Protein AF-A0A7C3R041-F1 (afdb_monomer)

Mean predicted aligned error: 8.1 Å

Structure (mmCIF, N/CA/C/O backbone):
data_AF-A0A7C3R041-F1
#
_entry.id   AF-A0A7C3R041-F1
#
loop_
_atom_site.group_PDB
_atom_site.id
_atom_site.type_symbol
_atom_site.label_atom_id
_atom_site.label_alt_id
_atom_site.label_comp_id
_atom_site.label_asym_id
_atom_site.label_entity_id
_atom_site.label_seq_id
_atom_site.pdbx_PDB_ins_code
_atom_site.Cartn_x
_atom_site.Cartn_y
_atom_site.Cartn_z
_atom_site.occupancy
_atom_site.B_iso_or_equiv
_atom_site.auth_seq_id
_atom_site.auth_comp_id
_atom_site.auth_asym_id
_atom_site.auth_atom_id
_atom_site.pdbx_PDB_model_num
ATOM 1 N N . MET A 1 1 ? 13.155 15.705 -29.904 1.00 49.44 1 MET A N 1
ATOM 2 C CA . MET A 1 1 ? 12.641 14.969 -28.728 1.00 49.44 1 MET A CA 1
ATOM 3 C C . MET A 1 1 ? 11.224 15.452 -28.423 1.00 49.44 1 MET A C 1
ATOM 5 O O . MET A 1 1 ? 10.984 15.954 -27.337 1.00 49.44 1 MET A O 1
ATOM 9 N N . THR A 1 2 ? 10.296 15.355 -29.393 1.00 48.25 2 THR A N 1
ATOM 10 C CA . THR A 1 2 ? 8.951 15.953 -29.230 1.00 48.25 2 THR A CA 1
ATOM 11 C C . THR A 1 2 ? 7.871 15.354 -30.145 1.00 48.25 2 THR A C 1
ATOM 13 O O . THR A 1 2 ? 6.956 16.054 -30.543 1.00 48.25 2 THR A O 1
ATOM 16 N N . GLU A 1 3 ? 7.951 14.065 -30.487 1.00 47.66 3 GLU A N 1
ATOM 17 C CA . GLU A 1 3 ? 6.845 13.371 -31.195 1.00 47.66 3 GLU A CA 1
ATOM 18 C C . GLU A 1 3 ? 6.482 12.023 -30.556 1.00 47.66 3 GLU A C 1
ATOM 20 O O . GLU A 1 3 ? 5.363 11.540 -30.680 1.00 47.66 3 GLU A O 1
ATOM 25 N N . ARG A 1 4 ? 7.379 11.444 -29.748 1.00 51.41 4 ARG A N 1
ATOM 26 C CA . ARG A 1 4 ? 7.187 10.122 -29.133 1.00 51.41 4 ARG A CA 1
ATOM 27 C C . ARG A 1 4 ? 6.258 10.093 -27.913 1.00 51.41 4 ARG A C 1
ATOM 29 O O . ARG A 1 4 ? 6.086 9.035 -27.326 1.00 51.41 4 ARG A O 1
ATOM 36 N N . LEU A 1 5 ? 5.704 11.240 -27.516 1.00 51.84 5 LEU A N 1
ATOM 37 C CA . LEU A 1 5 ? 4.859 11.368 -26.322 1.00 51.84 5 LEU A CA 1
ATOM 38 C C . LEU A 1 5 ? 3.389 11.682 -26.640 1.00 51.84 5 LEU A C 1
ATOM 40 O O . LEU A 1 5 ? 2.560 11.587 -25.746 1.00 51.84 5 LEU A O 1
ATOM 44 N N . GLN A 1 6 ? 3.044 12.013 -27.892 1.00 52.00 6 GLN A N 1
ATOM 45 C CA . GLN A 1 6 ? 1.655 12.321 -28.273 1.00 52.00 6 GLN A CA 1
ATOM 46 C C . GLN A 1 6 ? 0.791 11.067 -28.490 1.00 52.00 6 GLN A C 1
ATOM 48 O O . GLN A 1 6 ? -0.425 11.158 -28.391 1.00 52.00 6 GLN A O 1
ATOM 53 N N . HIS A 1 7 ? 1.399 9.897 -28.721 1.00 43.56 7 HIS A N 1
ATOM 54 C CA . HIS A 1 7 ? 0.660 8.638 -28.877 1.00 43.56 7 HIS A CA 1
ATOM 55 C C . HIS A 1 7 ? 0.217 7.995 -27.557 1.00 43.56 7 HIS A C 1
ATOM 57 O O . HIS A 1 7 ? -0.767 7.273 -27.573 1.00 43.56 7 HIS A O 1
ATOM 63 N N . LEU A 1 8 ? 0.865 8.319 -26.430 1.00 46.62 8 LEU A N 1
ATOM 64 C CA . LEU A 1 8 ? 0.620 7.705 -25.112 1.00 46.62 8 LEU A CA 1
ATOM 65 C C . LEU A 1 8 ? -0.723 8.098 -24.451 1.00 46.62 8 LEU A C 1
ATOM 67 O O . LEU A 1 8 ? -0.960 7.763 -23.293 1.00 46.62 8 LEU A O 1
ATOM 71 N N . PHE A 1 9 ? -1.583 8.855 -25.142 1.00 47.88 9 PHE A N 1
ATOM 72 C CA . PHE A 1 9 ? -2.870 9.336 -24.623 1.00 47.88 9 PHE A CA 1
ATOM 73 C C . PHE A 1 9 ? -4.018 9.194 -25.642 1.00 47.88 9 PHE A C 1
ATOM 75 O O . PHE A 1 9 ? -4.935 10.015 -25.661 1.00 47.88 9 PHE A O 1
ATOM 82 N N . ASN A 1 10 ? -3.990 8.160 -26.492 1.00 52.41 10 ASN A N 1
ATOM 83 C CA . ASN A 1 10 ? -5.130 7.800 -27.345 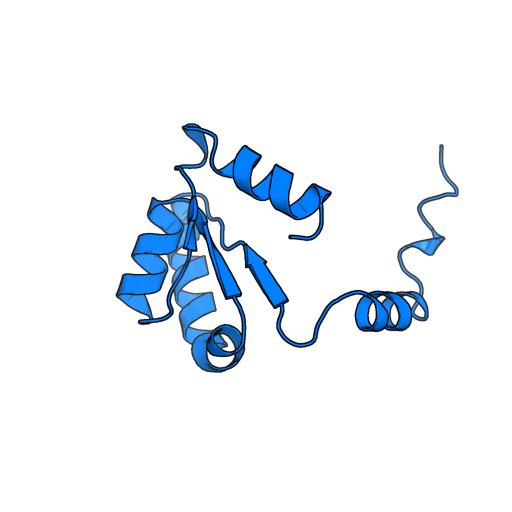1.00 52.41 10 ASN A CA 1
ATOM 84 C C . ASN A 1 10 ? -6.005 6.718 -26.691 1.00 52.41 10 ASN A C 1
ATOM 86 O O . ASN A 1 10 ? -5.521 5.837 -25.991 1.00 52.41 10 ASN A O 1
ATOM 90 N N . SER A 1 11 ? -7.313 6.735 -26.966 1.00 55.59 11 SER A N 1
ATOM 91 C CA . SER A 1 11 ? -8.291 5.781 -26.414 1.00 55.59 11 SER A CA 1
ATOM 92 C C . SER A 1 11 ? -8.069 4.314 -26.819 1.00 55.59 11 SER A C 1
ATOM 94 O O . SER A 1 11 ? -8.675 3.429 -26.220 1.00 55.59 11 SER A O 1
ATOM 96 N N . GLU A 1 12 ? -7.217 4.044 -27.813 1.00 55.06 12 GLU A N 1
ATOM 97 C CA . GLU A 1 12 ? -6.804 2.688 -28.205 1.00 55.06 12 GLU A CA 1
ATOM 98 C C . GLU A 1 12 ? -5.760 2.076 -27.241 1.00 55.06 12 GLU A C 1
ATOM 100 O O . GLU A 1 12 ? -5.765 0.859 -27.065 1.00 55.06 12 GLU A O 1
ATOM 105 N N . ASP A 1 13 ? -4.961 2.891 -26.531 1.00 53.81 13 ASP A N 1
ATOM 106 C CA . ASP A 1 13 ? -3.928 2.427 -25.577 1.00 53.81 13 ASP A CA 1
ATOM 107 C C . ASP A 1 13 ? -4.521 1.785 -24.314 1.00 53.81 13 ASP A C 1
ATOM 109 O O . ASP A 1 13 ? -3.945 0.854 -23.747 1.00 53.81 13 ASP A O 1
ATOM 113 N N . ASN A 1 14 ? -5.707 2.227 -23.876 1.00 53.25 14 ASN A N 1
ATOM 114 C CA . ASN A 1 14 ? -6.389 1.615 -22.726 1.00 53.25 14 ASN A CA 1
ATOM 115 C C . ASN A 1 14 ? -6.657 0.118 -22.960 1.00 53.25 14 ASN A C 1
ATOM 117 O O . ASN A 1 14 ? -6.567 -0.681 -22.032 1.00 53.25 14 ASN A O 1
ATOM 121 N N . ASN A 1 15 ? -6.921 -0.266 -24.212 1.00 56.16 15 ASN A N 1
ATOM 122 C CA . ASN A 1 15 ? -7.171 -1.651 -24.609 1.00 56.16 15 ASN A CA 1
ATOM 123 C C . ASN A 1 15 ? -5.875 -2.489 -24.650 1.00 56.16 15 ASN A C 1
ATOM 125 O O . ASN A 1 15 ? -5.914 -3.713 -24.533 1.00 56.16 15 ASN A O 1
ATOM 129 N N . GLU A 1 16 ? -4.713 -1.848 -24.808 1.00 59.81 16 GLU A N 1
ATOM 130 C CA . GLU A 1 16 ? -3.409 -2.512 -24.763 1.00 59.81 16 GLU A CA 1
ATOM 131 C C . GLU A 1 16 ? -2.932 -2.707 -23.314 1.00 59.81 16 GLU A C 1
ATOM 133 O O . GLU A 1 16 ? -2.491 -3.797 -22.956 1.00 59.81 16 GLU A O 1
ATOM 138 N N . LEU A 1 17 ? -3.126 -1.720 -22.431 1.00 57.34 17 LEU A N 1
ATOM 139 C CA . LEU A 1 17 ? -2.823 -1.854 -20.998 1.00 57.34 17 LEU A CA 1
ATOM 140 C C . LEU A 1 17 ? -3.685 -2.921 -20.307 1.00 57.34 17 LEU A C 1
ATOM 142 O O . LEU A 1 17 ? -3.170 -3.694 -19.492 1.00 57.34 17 LEU A O 1
ATOM 146 N N . GLU A 1 18 ? -4.968 -3.020 -20.669 1.00 57.00 18 GLU A N 1
ATOM 147 C CA . GLU A 1 18 ? -5.846 -4.104 -20.207 1.00 57.00 18 GLU A CA 1
ATOM 148 C C . GLU A 1 18 ? -5.375 -5.490 -20.676 1.00 57.00 18 GLU A C 1
ATOM 150 O O . GLU A 1 18 ? -5.584 -6.477 -19.973 1.00 57.00 18 GLU A O 1
ATOM 155 N N . ARG A 1 19 ? -4.684 -5.581 -21.822 1.00 62.31 19 ARG A N 1
ATOM 156 C CA . ARG A 1 19 ? -4.119 -6.842 -22.331 1.00 62.31 19 ARG A CA 1
ATOM 157 C C . ARG A 1 19 ? -2.808 -7.250 -21.659 1.00 62.31 19 ARG A C 1
ATOM 159 O O . ARG A 1 19 ? -2.458 -8.426 -21.724 1.00 62.31 19 ARG A O 1
ATOM 166 N N . ILE A 1 20 ? -2.084 -6.316 -21.038 1.00 75.56 20 ILE A N 1
ATOM 167 C CA . ILE A 1 20 ? -0.744 -6.564 -20.473 1.00 75.56 20 ILE A CA 1
ATOM 168 C C . ILE A 1 20 ? -0.788 -6.790 -18.952 1.00 75.56 20 ILE A C 1
ATOM 170 O O . ILE A 1 20 ? 0.070 -7.496 -18.422 1.00 75.56 20 ILE A O 1
ATOM 174 N N . LEU A 1 21 ? -1.769 -6.228 -18.235 1.00 83.50 21 LEU A N 1
ATOM 175 C CA . LEU A 1 21 ? -1.830 -6.321 -16.772 1.00 83.50 21 LEU A CA 1
ATOM 176 C C . LEU A 1 21 ? -2.855 -7.360 -16.277 1.00 83.50 21 LEU A C 1
ATOM 178 O O . LEU A 1 21 ? -4.045 -7.216 -16.559 1.00 83.50 21 LEU A O 1
ATOM 182 N N . PRO A 1 22 ? -2.463 -8.319 -15.418 1.00 87.94 22 PRO A N 1
ATOM 183 C CA . PRO A 1 22 ? -3.349 -9.383 -14.929 1.00 87.94 22 PRO A CA 1
ATOM 184 C C . PRO A 1 22 ? -4.545 -8.846 -14.131 1.00 87.94 22 PRO A C 1
ATOM 186 O O . PRO A 1 22 ? -4.429 -7.832 -13.453 1.00 87.94 22 PRO A O 1
ATOM 189 N N . ASN A 1 23 ? -5.696 -9.529 -14.150 1.00 91.00 23 ASN A N 1
ATOM 190 C CA . ASN A 1 23 ? -6.901 -9.097 -13.413 1.00 91.00 23 ASN A CA 1
ATOM 191 C C . ASN A 1 23 ? -6.638 -8.831 -11.919 1.00 91.00 23 ASN A C 1
ATOM 193 O O . ASN A 1 23 ? -7.136 -7.849 -11.373 1.00 91.00 23 ASN A O 1
ATOM 197 N N . ARG A 1 24 ? -5.807 -9.665 -11.285 1.00 95.19 24 ARG A N 1
ATOM 198 C CA . A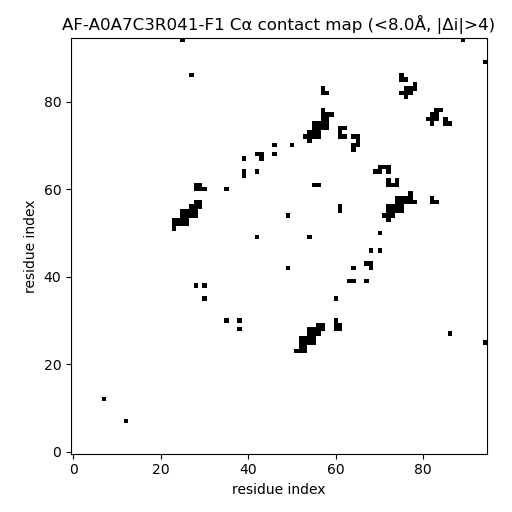RG A 1 24 ? -5.250 -9.422 -9.950 1.00 95.19 24 ARG A CA 1
ATOM 199 C C . ARG A 1 24 ? -3.962 -8.617 -10.091 1.00 95.19 24 ARG A C 1
ATOM 201 O O . ARG A 1 24 ? -3.000 -9.113 -10.666 1.00 95.19 24 ARG A O 1
ATOM 208 N N . LYS A 1 25 ? -3.964 -7.379 -9.602 1.00 95.56 25 LYS A N 1
ATOM 209 C CA . LYS A 1 25 ? -2.834 -6.449 -9.705 1.00 95.56 25 LYS A CA 1
ATOM 210 C C . LYS A 1 25 ? -1.960 -6.525 -8.448 1.00 95.56 25 LYS A C 1
ATOM 212 O O . LYS A 1 25 ? -2.478 -6.819 -7.371 1.00 95.56 25 LYS A O 1
ATOM 217 N N . ARG A 1 26 ? -0.676 -6.181 -8.585 1.00 96.50 26 ARG A N 1
ATOM 218 C CA . ARG A 1 26 ? 0.215 -5.849 -7.463 1.00 96.50 26 ARG A CA 1
ATOM 219 C C . ARG A 1 26 ? 0.279 -4.327 -7.330 1.00 96.50 26 ARG A C 1
ATOM 221 O O . ARG A 1 26 ? 0.556 -3.637 -8.309 1.00 96.50 26 ARG A O 1
ATOM 228 N N . ILE A 1 27 ? -0.074 -3.791 -6.164 1.00 97.94 27 ILE A N 1
ATOM 229 C CA . ILE A 1 27 ? -0.328 -2.360 -5.953 1.00 97.94 27 ILE A CA 1
ATOM 230 C C . ILE A 1 27 ? 0.575 -1.842 -4.836 1.00 97.94 27 ILE A C 1
ATOM 232 O O . ILE A 1 27 ? 0.412 -2.214 -3.674 1.00 97.94 27 ILE A O 1
ATOM 236 N N . ALA A 1 28 ? 1.492 -0.940 -5.184 1.00 98.00 28 ALA A N 1
ATOM 237 C CA . ALA A 1 28 ? 2.340 -0.255 -4.217 1.00 98.00 28 ALA A CA 1
ATOM 238 C C . ALA A 1 28 ? 1.615 0.933 -3.557 1.00 98.00 28 ALA A C 1
ATOM 240 O O . ALA A 1 28 ? 1.164 1.860 -4.228 1.00 98.00 28 ALA A O 1
ATOM 241 N N . LEU A 1 29 ? 1.541 0.919 -2.226 1.00 98.38 29 LEU A N 1
ATOM 242 C CA . LEU A 1 29 ? 0.928 1.930 -1.369 1.00 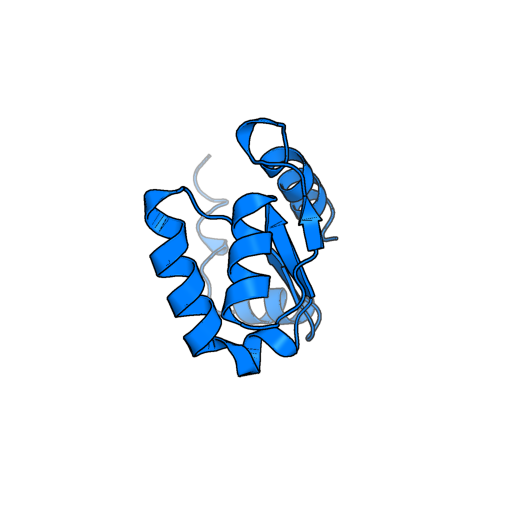98.38 29 LEU A CA 1
ATOM 243 C C . LEU A 1 29 ? 2.029 2.647 -0.574 1.00 98.38 29 LEU A C 1
ATOM 245 O O . LEU A 1 29 ? 2.567 2.126 0.404 1.00 98.38 29 LEU A O 1
ATOM 249 N N . ILE A 1 30 ? 2.377 3.861 -1.006 1.00 97.31 30 ILE A N 1
ATOM 250 C CA . ILE A 1 30 ? 3.459 4.669 -0.425 1.00 97.31 30 ILE A CA 1
ATOM 251 C C . ILE A 1 30 ? 2.913 6.053 -0.074 1.00 97.31 30 ILE A C 1
ATOM 253 O O . ILE A 1 30 ? 2.262 6.697 -0.895 1.00 97.31 30 ILE A O 1
ATOM 257 N N . ALA A 1 31 ? 3.198 6.537 1.137 1.00 97.50 31 ALA A N 1
ATOM 258 C CA . ALA A 1 31 ? 2.853 7.895 1.543 1.00 97.50 31 ALA A CA 1
ATOM 259 C C . ALA A 1 31 ? 3.930 8.538 2.425 1.00 97.50 31 ALA A C 1
ATOM 261 O O . ALA A 1 31 ? 4.427 7.944 3.388 1.00 97.50 31 ALA A O 1
ATOM 262 N N . HIS A 1 32 ? 4.212 9.816 2.165 1.00 96.31 32 HIS A N 1
ATOM 263 C CA . HIS A 1 32 ? 4.889 10.681 3.133 1.00 96.31 32 HIS A CA 1
ATOM 264 C C . HIS A 1 32 ? 4.038 10.841 4.401 1.00 96.31 32 HIS A C 1
ATOM 266 O O . HIS A 1 32 ? 2.823 10.660 4.365 1.00 96.31 32 HIS A O 1
ATOM 272 N N . ASP A 1 33 ? 4.658 11.196 5.526 1.00 94.56 33 ASP A N 1
ATOM 273 C CA . ASP A 1 33 ? 4.005 11.185 6.848 1.00 94.56 33 ASP A CA 1
ATOM 274 C C . ASP A 1 33 ? 2.702 11.984 6.899 1.00 94.56 33 ASP A C 1
ATOM 276 O O . ASP A 1 33 ? 1.682 11.483 7.370 1.00 94.56 33 ASP A O 1
ATOM 280 N N . TYR A 1 34 ? 2.695 13.178 6.308 1.00 97.06 34 TYR A N 1
ATOM 281 C CA . TYR A 1 34 ? 1.513 14.039 6.245 1.00 97.06 34 TYR A CA 1
ATOM 282 C C . TYR A 1 34 ? 0.388 13.490 5.344 1.00 97.06 34 TYR A C 1
ATOM 284 O O . TYR A 1 34 ? -0.725 14.005 5.389 1.00 97.06 34 TYR A O 1
ATOM 292 N N . LYS A 1 35 ? 0.657 12.451 4.538 1.00 98.00 35 LYS A N 1
ATOM 293 C CA . LYS A 1 35 ? -0.303 11.774 3.647 1.00 98.00 35 LYS A CA 1
ATOM 294 C C . LYS A 1 35 ? -0.728 10.392 4.106 1.00 98.00 35 LYS A C 1
ATOM 296 O O . LYS A 1 35 ? -1.682 9.857 3.551 1.00 98.00 35 LYS A O 1
ATOM 301 N N . LYS A 1 36 ? -0.087 9.821 5.127 1.00 97.81 36 LYS A N 1
ATOM 302 C CA . LYS A 1 36 ? -0.437 8.481 5.619 1.00 97.81 36 LYS A CA 1
ATOM 303 C C . LYS A 1 36 ? -1.898 8.404 6.053 1.00 97.81 36 LYS A C 1
ATOM 305 O O . LYS A 1 36 ? -2.582 7.457 5.691 1.00 97.81 36 LYS A O 1
ATOM 310 N N . LYS A 1 37 ? -2.402 9.430 6.745 1.00 97.81 37 LYS A N 1
ATOM 311 C CA . LYS A 1 37 ? -3.812 9.486 7.155 1.00 97.81 37 LYS A CA 1
ATOM 312 C C . LYS A 1 37 ? -4.762 9.481 5.952 1.00 97.81 37 LYS A C 1
ATOM 314 O O . LYS A 1 37 ? -5.693 8.685 5.934 1.00 97.81 37 LYS A O 1
ATOM 319 N N . ASP A 1 38 ? -4.495 10.319 4.951 1.00 98.56 38 ASP A N 1
ATOM 320 C CA . ASP A 1 38 ? -5.301 10.390 3.724 1.00 98.56 38 ASP A CA 1
ATOM 321 C C . ASP A 1 38 ? -5.300 9.038 2.989 1.00 98.56 38 ASP A C 1
ATOM 323 O O . ASP A 1 38 ? -6.352 8.548 2.578 1.00 98.56 38 ASP A O 1
ATOM 327 N N . LEU A 1 39 ? -4.126 8.405 2.871 1.00 98.69 39 LEU A N 1
ATOM 328 C CA . LEU A 1 39 ? -3.980 7.104 2.224 1.00 98.69 39 LEU A CA 1
ATOM 329 C C . LEU A 1 39 ? -4.737 6.005 2.979 1.00 98.69 39 LEU A C 1
ATOM 331 O O . LEU A 1 39 ? -5.434 5.216 2.353 1.00 98.69 39 LEU A O 1
ATOM 335 N N . ILE A 1 40 ? -4.651 5.966 4.309 1.00 98.62 40 ILE A N 1
ATOM 336 C CA . ILE A 1 40 ? -5.369 4.977 5.127 1.00 98.62 40 ILE A CA 1
ATOM 337 C C . ILE A 1 40 ? -6.884 5.115 4.944 1.00 98.62 40 ILE A C 1
ATOM 339 O O . ILE A 1 40 ? -7.567 4.108 4.762 1.00 98.62 40 ILE A O 1
ATOM 343 N N . GLU A 1 41 ? -7.421 6.338 4.953 1.00 98.69 41 GLU A N 1
ATOM 344 C CA . GLU A 1 41 ? -8.855 6.558 4.723 1.00 98.69 41 GLU A CA 1
ATOM 345 C C . GLU A 1 41 ? -9.273 6.160 3.301 1.00 98.69 41 GLU A C 1
ATOM 347 O O . GLU A 1 41 ? -10.323 5.540 3.114 1.00 98.69 41 GLU A O 1
ATOM 352 N N . TRP A 1 42 ? -8.423 6.412 2.303 1.00 98.75 42 TRP A N 1
ATOM 353 C CA . TRP A 1 42 ? -8.654 5.935 0.942 1.00 98.75 42 TRP A CA 1
ATOM 354 C C . TRP A 1 42 ? -8.652 4.401 0.855 1.00 98.75 42 TRP A C 1
ATOM 356 O O . TRP A 1 42 ? -9.536 3.825 0.222 1.00 98.75 42 TRP A O 1
ATOM 366 N N . VAL A 1 43 ? -7.721 3.716 1.527 1.00 98.75 43 VAL A N 1
ATOM 367 C CA . VAL A 1 43 ? -7.684 2.244 1.546 1.00 98.75 43 VAL A CA 1
ATOM 368 C C . VAL A 1 43 ? -8.907 1.675 2.263 1.00 98.75 43 VAL A C 1
ATOM 370 O O . VAL A 1 43 ? -9.501 0.720 1.771 1.00 98.75 43 VAL A O 1
ATOM 373 N N . LYS A 1 44 ? -9.339 2.273 3.382 1.00 98.56 44 LYS A N 1
ATOM 374 C CA . LYS A 1 44 ? -10.577 1.873 4.073 1.00 98.56 44 LYS A CA 1
ATOM 375 C C . LYS A 1 44 ? -11.791 1.973 3.160 1.00 98.56 44 LYS A C 1
ATOM 377 O O . LYS A 1 44 ? -12.581 1.036 3.100 1.00 98.56 44 LYS A O 1
ATOM 382 N N . PHE A 1 45 ? -11.923 3.088 2.445 1.00 98.62 45 PHE A N 1
ATOM 383 C CA . PHE A 1 45 ? -13.030 3.301 1.517 1.00 98.62 45 PHE A CA 1
ATOM 384 C C . PHE A 1 45 ? -13.038 2.262 0.386 1.00 98.62 45 PHE A C 1
ATOM 386 O O . PHE A 1 45 ? -14.089 1.733 0.041 1.00 98.62 45 PHE A O 1
ATOM 393 N N . ASN A 1 46 ? -11.864 1.916 -0.149 1.00 98.62 46 ASN A N 1
ATOM 394 C CA . ASN A 1 46 ? -11.717 0.972 -1.262 1.00 98.62 46 ASN A CA 1
ATOM 395 C C . ASN A 1 46 ? -11.444 -0.473 -0.815 1.00 98.62 46 ASN A C 1
ATOM 397 O O . ASN A 1 46 ? -11.057 -1.307 -1.637 1.00 98.62 46 ASN A O 1
ATOM 401 N N . ARG A 1 47 ? -11.626 -0.791 0.473 1.00 98.19 47 ARG A N 1
ATOM 402 C CA . ARG A 1 47 ? -11.174 -2.051 1.080 1.00 98.19 47 ARG A CA 1
ATOM 403 C C . ARG A 1 47 ? -11.652 -3.285 0.318 1.00 98.19 47 ARG A C 1
ATOM 405 O O . ARG A 1 47 ? -10.879 -4.216 0.112 1.00 98.19 47 ARG A O 1
ATOM 412 N N . ASP A 1 48 ? -12.918 -3.295 -0.092 1.00 98.06 48 ASP A N 1
ATOM 413 C CA . ASP A 1 48 ? -13.516 -4.440 -0.780 1.00 98.06 48 ASP A CA 1
ATOM 414 C C . ASP A 1 48 ? -12.981 -4.667 -2.191 1.00 98.06 48 ASP A C 1
ATOM 416 O O . ASP A 1 48 ? -13.020 -5.796 -2.662 1.00 98.06 48 ASP A O 1
ATOM 420 N N . VAL A 1 49 ? -12.459 -3.630 -2.842 1.00 98.25 49 VAL A N 1
ATOM 421 C CA . VAL A 1 49 ? -11.779 -3.764 -4.135 1.00 98.25 49 VAL A CA 1
ATOM 422 C C . VAL A 1 49 ? -10.326 -4.177 -3.909 1.00 98.25 49 VAL A C 1
ATOM 424 O O . VAL A 1 49 ? -9.823 -5.091 -4.552 1.00 98.25 49 VAL A O 1
ATOM 427 N N . LEU A 1 50 ? -9.655 -3.543 -2.946 1.00 98.50 50 LEU A N 1
ATOM 428 C CA . LEU A 1 50 ? -8.234 -3.764 -2.680 1.00 98.50 50 LEU A CA 1
ATOM 429 C C . LEU A 1 50 ? -7.923 -5.160 -2.126 1.00 98.50 50 LEU A C 1
ATOM 431 O O . LEU A 1 50 ? -6.826 -5.657 -2.359 1.00 98.50 50 LEU A O 1
ATOM 435 N N . LYS A 1 51 ? -8.869 -5.821 -1.445 1.00 98.06 51 LYS A N 1
ATOM 436 C CA . LYS A 1 51 ? -8.682 -7.199 -0.946 1.00 98.06 51 LYS A CA 1
ATOM 437 C C . LYS A 1 51 ? -8.506 -8.245 -2.057 1.00 98.06 51 LYS A C 1
ATOM 439 O O . LYS A 1 51 ? -8.035 -9.341 -1.776 1.00 98.06 51 LYS A O 1
ATOM 444 N N . GLU A 1 52 ? -8.891 -7.921 -3.292 1.00 98.19 52 GLU A N 1
ATOM 445 C CA . GLU A 1 52 ? -8.766 -8.799 -4.464 1.00 98.19 52 GLU A CA 1
ATOM 446 C C . GLU A 1 52 ? -7.401 -8.643 -5.172 1.00 98.19 52 GLU A C 1
ATOM 448 O O . GLU A 1 52 ? -7.176 -9.184 -6.260 1.00 98.19 52 GLU A O 1
ATOM 453 N N . HIS A 1 53 ? -6.487 -7.866 -4.586 1.00 98.38 53 HIS A N 1
ATOM 454 C CA . HIS A 1 53 ? -5.191 -7.493 -5.146 1.00 98.38 53 HIS A CA 1
ATOM 455 C C . HIS A 1 53 ? -4.054 -7.746 -4.154 1.00 98.38 53 HIS A C 1
ATOM 457 O O . HIS A 1 53 ? -4.268 -7.860 -2.949 1.00 98.38 53 HIS A O 1
ATOM 463 N N . ASP A 1 54 ? -2.832 -7.835 -4.674 1.00 98.19 54 ASP A N 1
ATOM 46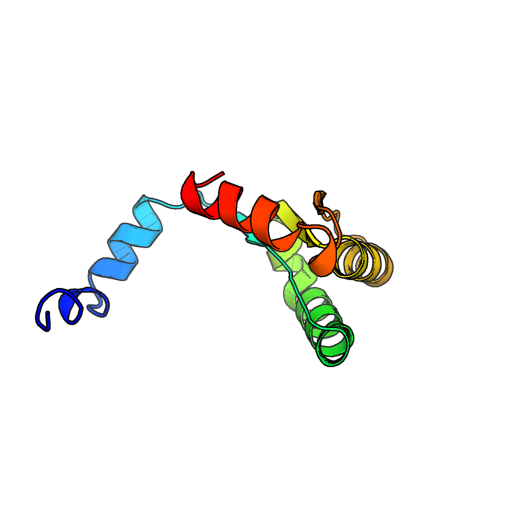4 C CA . ASP A 1 54 ? -1.629 -7.959 -3.855 1.00 98.19 54 ASP A CA 1
ATOM 465 C C . ASP A 1 54 ? -1.144 -6.564 -3.479 1.00 98.19 54 ASP A C 1
ATOM 467 O O . ASP A 1 54 ? -0.770 -5.772 -4.342 1.00 98.19 54 ASP A O 1
ATOM 471 N N . LEU A 1 55 ? -1.189 -6.233 -2.193 1.00 98.69 55 LEU A N 1
ATOM 472 C CA . LEU A 1 55 ? -0.787 -4.918 -1.709 1.00 98.69 55 LEU A CA 1
ATOM 473 C C . LEU A 1 55 ? 0.653 -4.973 -1.219 1.00 98.69 55 LEU A C 1
ATOM 475 O O . LEU A 1 55 ? 1.017 -5.856 -0.444 1.00 98.69 55 LEU A O 1
ATOM 479 N N . VAL A 1 56 ? 1.451 -3.992 -1.628 1.00 98.50 56 VAL A N 1
ATOM 480 C CA . VAL A 1 56 ? 2.814 -3.801 -1.132 1.00 98.50 56 VAL A CA 1
ATOM 481 C C . VAL A 1 56 ? 2.999 -2.371 -0.644 1.00 98.50 56 VAL A C 1
ATOM 483 O O . VAL A 1 56 ? 2.303 -1.466 -1.095 1.00 98.50 56 VAL A O 1
ATOM 486 N N . GLY A 1 57 ? 3.923 -2.118 0.274 1.00 98.00 57 GLY A N 1
ATOM 487 C CA . GLY A 1 57 ? 4.170 -0.766 0.773 1.00 98.00 57 GLY A CA 1
ATOM 488 C C . GLY A 1 57 ? 5.472 -0.644 1.548 1.00 98.00 57 GLY A C 1
ATOM 489 O O . GLY A 1 57 ? 6.092 -1.637 1.918 1.00 98.00 57 GLY A O 1
ATOM 490 N N . TH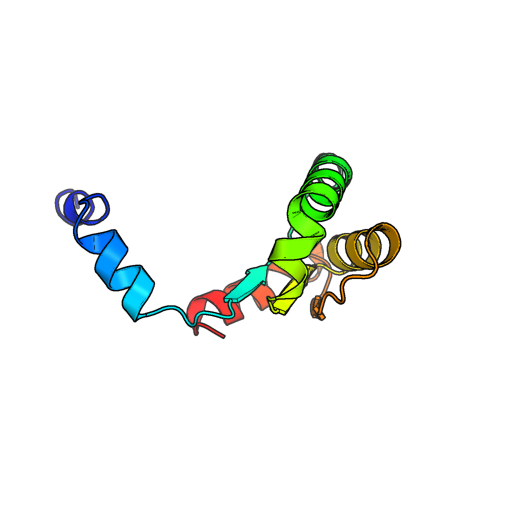R A 1 58 ? 5.902 0.587 1.811 1.00 97.69 58 THR A N 1
ATOM 491 C CA . THR A 1 58 ? 7.053 0.827 2.695 1.00 97.69 58 THR A CA 1
ATOM 492 C C . THR A 1 58 ? 6.668 0.602 4.152 1.00 97.69 58 THR A C 1
ATOM 494 O O . THR A 1 58 ? 5.526 0.864 4.535 1.00 97.69 58 THR A O 1
ATOM 497 N N . GLU A 1 59 ? 7.627 0.147 4.960 1.00 96.81 59 GLU A N 1
ATOM 498 C CA . GLU A 1 59 ? 7.459 -0.338 6.338 1.00 96.81 59 GLU A CA 1
ATOM 499 C C . GLU A 1 59 ? 6.328 0.341 7.133 1.00 96.81 59 GLU A C 1
ATOM 501 O O . GLU A 1 59 ? 5.308 -0.285 7.431 1.00 96.81 59 GLU A O 1
ATOM 506 N N . THR A 1 60 ? 6.460 1.638 7.430 1.00 97.38 60 THR A N 1
ATOM 507 C CA . THR A 1 60 ? 5.481 2.370 8.249 1.00 97.38 60 THR A CA 1
ATOM 508 C C . THR A 1 60 ? 4.123 2.516 7.561 1.00 97.38 60 THR A C 1
ATOM 510 O O . THR A 1 60 ? 3.092 2.462 8.222 1.00 97.38 60 THR A O 1
ATOM 513 N N . THR A 1 61 ? 4.101 2.718 6.242 1.00 98.06 61 THR A N 1
ATOM 514 C CA . THR A 1 61 ? 2.848 2.871 5.486 1.00 98.06 61 THR A CA 1
ATOM 515 C C . THR A 1 61 ? 2.066 1.562 5.482 1.00 98.06 61 THR A C 1
ATOM 517 O O . THR A 1 61 ? 0.880 1.567 5.803 1.00 98.06 61 THR A O 1
ATOM 520 N N . GLY A 1 62 ? 2.740 0.448 5.179 1.00 98.06 62 GLY A N 1
ATOM 521 C CA . GLY A 1 62 ? 2.134 -0.879 5.176 1.00 98.06 62 GLY A CA 1
ATOM 522 C C . GLY A 1 62 ? 1.596 -1.252 6.553 1.00 98.06 62 GLY A C 1
ATOM 523 O O . GLY A 1 62 ? 0.418 -1.566 6.665 1.00 98.06 62 GLY A O 1
ATOM 524 N N . CYS A 1 63 ? 2.404 -1.097 7.609 1.00 98.31 63 CYS A N 1
ATOM 525 C CA . CYS A 1 63 ? 1.996 -1.411 8.983 1.00 98.31 63 CYS A CA 1
ATOM 526 C C . CYS A 1 63 ? 0.697 -0.695 9.387 1.00 98.31 63 CYS A C 1
ATOM 528 O O . CYS A 1 63 ? -0.245 -1.329 9.855 1.00 98.31 63 CYS A O 1
ATOM 530 N N . LEU A 1 64 ? 0.607 0.616 9.136 1.00 98.44 64 LEU A N 1
ATOM 531 C CA . LEU A 1 64 ? -0.583 1.398 9.483 1.00 98.44 64 LEU A CA 1
ATOM 532 C C . LEU A 1 64 ? -1.821 0.999 8.668 1.00 98.44 64 LEU A C 1
ATOM 534 O O . LEU A 1 64 ? -2.942 1.078 9.171 1.00 98.44 64 LEU A O 1
ATOM 538 N N . ILE A 1 65 ? -1.641 0.590 7.409 1.00 98.62 65 ILE A N 1
ATOM 539 C CA . ILE A 1 65 ? -2.739 0.094 6.574 1.00 98.62 65 ILE A CA 1
ATOM 540 C C . ILE A 1 65 ? -3.246 -1.251 7.104 1.00 98.62 65 ILE A C 1
ATOM 542 O O . ILE A 1 65 ? -4.462 -1.416 7.247 1.00 98.62 65 ILE A O 1
ATOM 546 N N . GLU A 1 66 ? -2.346 -2.185 7.426 1.00 98.44 66 GLU A N 1
ATOM 547 C CA . GLU A 1 66 ? -2.708 -3.492 7.989 1.00 98.44 66 GLU A CA 1
ATOM 548 C C . GLU A 1 66 ? -3.480 -3.321 9.303 1.00 98.44 66 GLU A C 1
ATOM 550 O O . GLU A 1 66 ? -4.582 -3.853 9.448 1.00 98.44 66 GLU A O 1
ATOM 555 N N . GLU A 1 67 ? -2.962 -2.503 10.224 1.00 98.31 67 GLU A N 1
ATOM 556 C CA . GLU A 1 67 ? -3.601 -2.207 11.513 1.00 98.31 67 GLU A CA 1
ATOM 557 C C . GLU A 1 67 ? -5.001 -1.600 11.353 1.00 98.31 67 GLU A C 1
ATOM 559 O O . GLU A 1 67 ? -5.927 -1.945 12.087 1.00 98.31 67 GLU A O 1
ATOM 564 N N . ALA A 1 68 ? -5.174 -0.693 10.390 1.00 98.12 68 ALA A N 1
ATOM 565 C CA . ALA A 1 68 ? -6.414 0.054 10.230 1.00 98.12 68 ALA A CA 1
ATOM 566 C C . ALA A 1 68 ? -7.494 -0.680 9.419 1.00 98.12 68 ALA A C 1
ATOM 568 O O . ALA A 1 68 ? -8.665 -0.295 9.490 1.00 98.12 68 ALA A O 1
ATOM 569 N N . THR A 1 69 ? -7.122 -1.675 8.607 1.00 97.88 69 THR A N 1
ATOM 570 C CA . THR A 1 69 ? -8.029 -2.285 7.611 1.00 97.88 69 THR A CA 1
ATOM 571 C C . THR A 1 69 ? -8.092 -3.810 7.661 1.00 97.88 69 THR A C 1
ATOM 573 O O . THR A 1 69 ? -9.041 -4.404 7.131 1.00 97.88 69 THR A O 1
ATOM 576 N N . GLY A 1 70 ? -7.099 -4.450 8.284 1.00 98.06 70 GLY A N 1
ATOM 577 C CA . GLY A 1 70 ? -6.916 -5.899 8.286 1.00 98.06 70 GLY A CA 1
ATOM 578 C C . GLY A 1 70 ? -6.557 -6.488 6.919 1.00 98.06 70 GLY A C 1
ATOM 579 O O . GLY A 1 70 ? -6.603 -7.706 6.768 1.00 98.06 70 GLY A O 1
ATOM 580 N N . LEU A 1 71 ? -6.265 -5.660 5.909 1.00 98.44 71 LEU A N 1
ATOM 581 C CA . LEU A 1 71 ? -5.708 -6.128 4.641 1.00 98.44 71 LEU A CA 1
ATOM 582 C C . LEU A 1 71 ? -4.228 -6.434 4.841 1.00 98.44 71 LEU A C 1
ATOM 584 O O . LEU A 1 71 ? -3.538 -5.630 5.453 1.00 98.44 71 LEU A O 1
ATOM 588 N N . PHE A 1 72 ? -3.753 -7.564 4.320 1.00 98.38 72 PHE A N 1
ATOM 589 C CA . PHE A 1 72 ? -2.325 -7.877 4.310 1.00 98.38 72 PHE A CA 1
ATOM 590 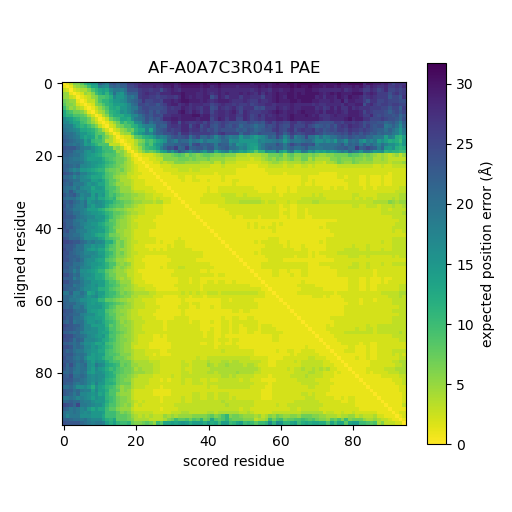C C . PHE A 1 72 ? -1.588 -6.948 3.341 1.00 98.38 72 PHE A C 1
ATOM 592 O O . PHE A 1 72 ? -2.062 -6.728 2.224 1.00 98.38 72 PHE A O 1
ATOM 599 N N . VAL A 1 73 ? -0.433 -6.430 3.761 1.00 98.44 73 VAL A N 1
ATOM 600 C CA . VAL A 1 73 ? 0.443 -5.610 2.919 1.00 98.44 73 VAL A CA 1
ATOM 601 C C . VAL A 1 73 ? 1.863 -6.147 3.033 1.00 98.44 73 VAL A C 1
ATOM 603 O O . VAL A 1 73 ? 2.452 -6.121 4.110 1.00 98.44 73 VAL A O 1
ATOM 606 N N . GLU A 1 74 ? 2.452 -6.597 1.926 1.00 98.31 74 GLU A N 1
ATOM 607 C CA . GLU A 1 74 ? 3.871 -6.952 1.912 1.00 98.31 74 GLU A CA 1
ATOM 608 C C . GLU A 1 74 ? 4.715 -5.691 2.140 1.00 98.31 74 GLU A C 1
ATOM 610 O O . GLU A 1 74 ? 4.546 -4.671 1.464 1.00 98.31 74 GLU A O 1
ATOM 615 N N . ARG A 1 75 ? 5.610 -5.735 3.129 1.00 98.00 75 ARG A N 1
ATOM 616 C CA . ARG A 1 75 ? 6.353 -4.554 3.576 1.00 98.00 75 ARG A CA 1
ATOM 617 C C . ARG A 1 75 ? 7.797 -4.596 3.104 1.00 98.00 75 ARG A C 1
ATOM 619 O O . ARG A 1 75 ? 8.554 -5.484 3.488 1.00 98.00 75 ARG A O 1
ATOM 626 N N . TYR A 1 76 ? 8.180 -3.572 2.356 1.00 97.62 76 TYR A N 1
ATOM 627 C CA . TYR A 1 76 ? 9.571 -3.241 2.063 1.00 97.62 76 TYR A CA 1
ATOM 628 C C . TYR A 1 76 ? 10.177 -2.390 3.182 1.00 97.62 76 TYR A C 1
ATOM 630 O O . TYR A 1 76 ? 9.489 -1.988 4.126 1.00 97.62 76 TYR A O 1
ATOM 638 N N . GLN A 1 77 ? 11.470 -2.083 3.066 1.00 97.56 77 GLN A N 1
ATOM 639 C CA . GLN A 1 77 ? 12.141 -1.151 3.970 1.00 97.56 77 GLN A CA 1
ATOM 640 C C . GLN A 1 77 ? 11.438 0.217 3.978 1.00 97.56 77 GLN A C 1
ATOM 642 O O . GLN A 1 77 ? 10.621 0.545 3.110 1.00 97.56 77 GLN A O 1
ATOM 647 N N . SER A 1 78 ? 11.751 1.055 4.964 1.00 96.69 78 SER A N 1
ATOM 648 C CA . SER A 1 78 ? 11.334 2.455 4.895 1.00 96.69 78 SER A CA 1
ATOM 649 C C . SER A 1 78 ? 11.951 3.138 3.664 1.00 96.69 78 SER A C 1
ATOM 651 O O . SER A 1 78 ? 13.055 2.794 3.234 1.00 96.69 78 SER A O 1
ATOM 653 N N . GLY A 1 79 ? 11.248 4.121 3.093 1.00 95.12 79 GLY A N 1
ATOM 654 C CA . GLY A 1 79 ? 11.733 4.878 1.929 1.00 95.12 79 GLY A CA 1
ATOM 655 C C . GLY A 1 79 ? 13.172 5.401 2.098 1.00 95.12 79 GLY A C 1
ATOM 656 O O . GLY A 1 79 ? 14.023 5.074 1.269 1.00 95.12 79 GLY A O 1
ATOM 657 N N . PRO A 1 80 ? 13.508 6.083 3.219 1.00 95.38 80 PRO A N 1
ATOM 658 C CA . PRO A 1 80 ? 14.867 6.565 3.495 1.00 95.38 80 PRO A CA 1
ATOM 659 C C . PRO A 1 80 ? 15.946 5.478 3.573 1.00 95.38 80 PRO A C 1
ATOM 661 O O . PRO A 1 80 ? 17.117 5.771 3.350 1.00 95.38 80 PRO A O 1
ATOM 664 N N . LEU A 1 81 ? 15.570 4.236 3.892 1.00 96.62 81 LEU A N 1
ATOM 665 C CA . LEU A 1 81 ? 16.482 3.090 3.962 1.00 96.62 81 LEU A CA 1
ATOM 666 C C . LEU A 1 81 ? 16.542 2.290 2.651 1.00 96.62 81 LEU A C 1
ATOM 668 O O . LEU A 1 81 ? 17.187 1.247 2.601 1.00 96.62 81 LEU A O 1
ATOM 672 N N . GLY A 1 82 ? 15.898 2.777 1.587 1.00 96.62 82 GLY A N 1
ATOM 673 C CA . GLY A 1 82 ? 15.935 2.163 0.260 1.00 96.62 82 GLY A CA 1
ATOM 674 C C . GLY A 1 82 ? 14.661 1.427 -0.144 1.00 96.62 82 GLY A C 1
ATOM 675 O O . GLY A 1 82 ? 14.634 0.864 -1.234 1.00 96.62 82 GLY A O 1
ATOM 676 N N . GLY A 1 83 ? 13.590 1.465 0.655 1.00 97.44 83 GLY A N 1
ATOM 677 C CA . GLY A 1 83 ? 12.304 0.856 0.290 1.00 97.44 83 GLY A CA 1
ATOM 678 C C . GLY A 1 83 ? 11.744 1.3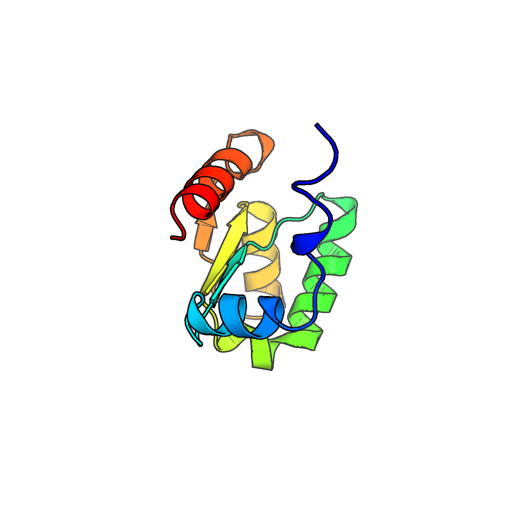66 -1.037 1.00 97.44 83 GLY A C 1
ATOM 679 O O . GLY A 1 83 ? 11.226 0.589 -1.835 1.00 97.44 83 GLY A O 1
ATOM 680 N N . ASP A 1 84 ? 11.943 2.654 -1.326 1.00 96.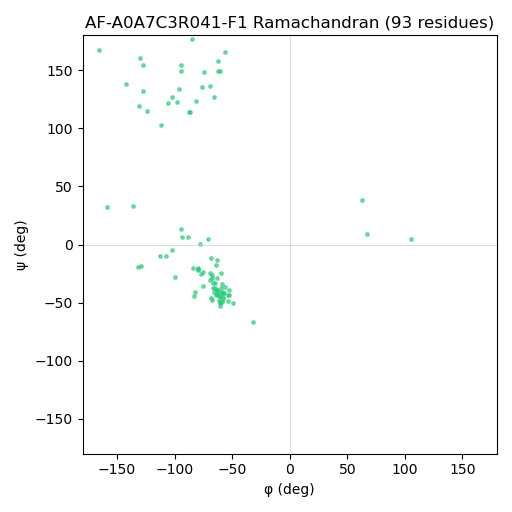81 84 ASP A N 1
ATOM 681 C CA . ASP A 1 84 ? 11.517 3.259 -2.591 1.00 96.81 84 ASP A CA 1
ATOM 682 C C . ASP A 1 84 ? 12.283 2.665 -3.789 1.00 96.81 84 ASP A C 1
ATOM 684 O O . ASP A 1 84 ? 11.722 2.508 -4.872 1.00 96.81 84 ASP A O 1
ATOM 688 N N . GLN A 1 85 ? 13.552 2.281 -3.597 1.00 97.81 85 GLN A N 1
ATOM 689 C CA . GLN A 1 85 ? 14.357 1.624 -4.633 1.00 97.81 85 GLN A CA 1
ATOM 690 C C . GLN A 1 85 ? 13.961 0.159 -4.819 1.00 97.81 85 GLN A C 1
ATOM 692 O O . GLN A 1 85 ? 13.964 -0.316 -5.950 1.00 97.81 85 GLN A O 1
ATOM 697 N N . GLN A 1 86 ? 13.593 -0.544 -3.742 1.00 97.69 86 GLN A N 1
ATOM 698 C CA . GLN A 1 86 ? 13.069 -1.910 -3.836 1.00 97.69 86 GLN A CA 1
ATOM 699 C C . GLN A 1 86 ? 11.790 -1.927 -4.679 1.00 97.69 86 GLN A C 1
ATOM 701 O O . GLN A 1 86 ? 11.728 -2.627 -5.681 1.00 97.69 86 GLN A O 1
ATOM 706 N N . ILE A 1 87 ? 10.832 -1.053 -4.362 1.00 96.56 87 ILE A N 1
ATOM 707 C CA . ILE A 1 87 ? 9.590 -0.934 -5.138 1.00 96.56 87 ILE A CA 1
ATOM 708 C C . ILE A 1 87 ? 9.877 -0.470 -6.574 1.00 96.56 87 ILE A C 1
ATOM 710 O O . ILE A 1 87 ? 9.275 -0.965 -7.524 1.00 96.56 87 ILE A O 1
ATOM 714 N N . GLY A 1 88 ? 10.818 0.460 -6.762 1.00 96.81 88 GLY A N 1
ATOM 715 C CA . GLY A 1 88 ? 11.257 0.879 -8.093 1.00 96.81 88 GLY A CA 1
ATOM 716 C C . GLY A 1 88 ? 11.829 -0.270 -8.932 1.00 96.81 88 GLY A C 1
ATOM 717 O O . GLY A 1 88 ? 11.578 -0.322 -10.138 1.00 96.81 88 GLY A O 1
ATOM 718 N N . SER A 1 89 ? 12.556 -1.200 -8.301 1.00 97.12 89 SER A N 1
ATOM 719 C CA . SER A 1 89 ? 13.055 -2.417 -8.946 1.00 97.12 89 SER A CA 1
ATOM 720 C C . SER A 1 89 ? 11.895 -3.261 -9.460 1.00 97.12 89 SER A C 1
ATOM 722 O O . SER A 1 89 ? 11.857 -3.537 -10.658 1.00 97.12 89 SER A O 1
ATOM 724 N N . ASP A 1 90 ? 10.916 -3.571 -8.610 1.00 95.31 90 ASP A N 1
ATOM 725 C CA . ASP A 1 90 ? 9.745 -4.388 -8.964 1.00 95.31 90 ASP A CA 1
ATOM 726 C C . ASP A 1 90 ? 8.955 -3.776 -10.128 1.00 95.31 90 ASP A C 1
ATOM 728 O O . ASP A 1 90 ? 8.647 -4.445 -11.118 1.00 95.31 90 ASP A O 1
ATOM 732 N N . ILE A 1 91 ? 8.725 -2.457 -10.078 1.00 94.06 91 ILE A N 1
ATOM 733 C CA . ILE A 1 91 ? 8.064 -1.714 -11.160 1.00 94.06 91 ILE A CA 1
ATOM 734 C C . ILE A 1 91 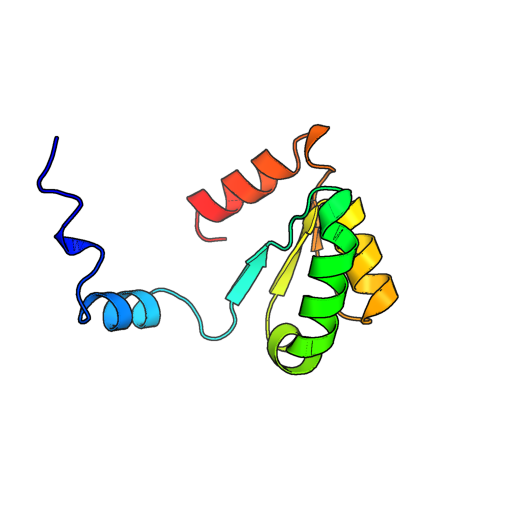? 8.814 -1.893 -12.487 1.00 94.06 91 ILE A C 1
ATOM 736 O O . ILE A 1 91 ? 8.187 -2.062 -13.535 1.00 94.06 91 ILE A O 1
ATOM 740 N N . SER A 1 92 ? 10.150 -1.856 -12.462 1.00 94.19 92 SER A N 1
ATOM 741 C CA . SER A 1 92 ? 10.970 -1.954 -13.674 1.00 94.19 92 SER A CA 1
ATOM 742 C C . SER A 1 92 ? 10.899 -3.329 -14.345 1.00 94.19 92 SER A C 1
ATOM 744 O O . SER A 1 92 ? 11.022 -3.414 -15.570 1.00 94.19 92 SER A O 1
ATOM 746 N N . VAL A 1 93 ? 10.659 -4.386 -13.562 1.00 91.19 93 VAL A N 1
ATOM 747 C CA . VAL A 1 93 ? 10.585 -5.776 -14.039 1.00 91.19 93 VAL A CA 1
ATOM 748 C C . VAL A 1 93 ? 9.154 -6.302 -14.180 1.00 91.19 93 VAL A C 1
ATOM 750 O O . VAL A 1 93 ? 8.970 -7.373 -14.754 1.00 91.19 93 VAL A O 1
ATOM 753 N N . ARG A 1 94 ? 8.144 -5.512 -13.781 1.00 82.56 94 ARG A N 1
ATOM 754 C CA . ARG A 1 94 ? 6.713 -5.880 -13.768 1.00 82.56 94 ARG A CA 1
ATOM 755 C C . ARG A 1 94 ? 6.406 -7.040 -12.819 1.00 82.56 94 ARG A C 1
ATOM 757 O O . ARG A 1 94 ? 5.588 -7.901 -13.150 1.00 82.56 94 ARG A O 1
ATOM 764 N N . GLU A 1 95 ? 7.075 -7.044 -11.674 1.00 73.00 95 GLU A N 1
ATOM 765 C CA . GLU A 1 95 ? 6.831 -7.999 -10.589 1.00 73.00 95 GLU A CA 1
ATOM 766 C C . GLU A 1 95 ? 5.820 -7.476 -9.572 1.00 73.00 95 GLU A C 1
ATOM 768 O O . GLU A 1 95 ? 5.728 -6.241 -9.366 1.00 73.00 95 GLU A O 1
#

Solvent-accessible surface area (backbone atoms only — not comparable to full-atom values): 5630 Å² total; per-residue (Å²): 144,86,66,89,67,73,68,85,76,44,86,70,52,60,64,50,53,62,73,73,52,60,94,60,43,77,46,81,46,78,57,59,80,94,39,41,66,62,50,42,54,52,46,57,75,42,39,85,64,54,71,66,37,49,38,31,16,28,35,69,46,16,52,56,39,26,75,74,61,71,48,76,43,51,63,43,46,42,55,96,78,44,16,54,56,55,53,50,50,33,64,74,72,73,100

Foldseek 3Di:
DPDVPPVCDDPVVVVVVVVPADPAHEEEQEDDPVCLVVSLVVCQVCVVVPLSHAAEYEDVSQVSNCVSRVRHYHYDHHVVVCSVVVVVVCVVVVD

Sequence (95 aa):
MTERLQHLFNSEDNNELERILPNRKRIALIAHDYKKKDLIEWVKFNRDVLKEHDLVGTETTGCLIEEATGLFVERYQSGPLGGDQQIGSDISVRE

Nearest PDB structures (foldseek):
  6phe-assembly1_B  TM=9.864E-01  e=7.250E-09  Elizabethkingia anophelis NUHP1
  6f2c-assembly2_G  TM=9.862E-01  e=2.124E-08  Bacillus subtilis subsp. subtilis str. 168
  5h3l-assembly1_C  TM=9.803E-01  e=1.857E-08  synthetic construct
  1egh-assembly1_A  TM=9.993E-01  e=6.658E-08  Escherichia coli
  1wo8-assembly1_A  TM=9.948E-01  e=8.145E-08  Thermus thermophilus HB8

Radius of gyration: 15.62 Å; Cα contacts (8 Å, |Δi|>4): 96; chains: 1; bounding box: 30×25×43 Å

pLDDT: mean 87.56, std 18.04, range [43.56, 98.75]

Secondary structure (DSSP, 8-state):
--STTSGGGSTTHHHHHHHHS-SS-EEEE---HHHHHHHHHHHHHTHHHHTTSEEEEEHHHHHHHHHHH----EEE--GGGTHHHHHHHHHHHT-